Protein AF-A0A7S0FS56-F1 (afdb_monomer)

Solvent-accessible surface area (backbone atoms only — not comparable to full-atom values): 9866 Å² total; per-residue (Å²): 143,79,84,57,59,68,58,53,49,51,51,52,49,53,35,53,51,28,37,52,46,43,71,46,41,64,60,54,51,54,51,48,53,51,52,39,52,74,70,65,74,51,76,74,96,75,82,89,90,83,82,88,79,89,87,86,87,90,80,93,76,78,93,69,83,91,63,85,54,74,66,36,62,49,50,54,47,51,51,46,54,50,45,23,53,50,26,23,34,52,7,36,53,35,15,44,28,39,71,76,63,36,65,75,49,14,53,51,46,44,52,50,51,54,63,59,45,54,62,48,56,53,50,49,39,49,53,36,42,28,89,81,55,53,42,54,70,69,58,27,52,52,52,49,52,62,22,51,50,26,22,58,51,20,20,46,53,48,61,78,40,96,68,53,70,71,55,51,48,44,52,60,28,34,92

InterPro domains:
  IPR003689 Zinc/iron permease [PF02535] (55-159)
  IPR050799 Zinc Iron Protein (ZIP) Transporter [PTHR12191] (69-157)

Mean predicted aligned error: 11.54 Å

Structure (mmCIF, N/CA/C/O backbone):
data_AF-A0A7S0FS56-F1
#
_entry.id   AF-A0A7S0FS56-F1
#
loop_
_atom_site.group_PDB
_atom_site.id
_atom_site.type_symbol
_atom_site.label_atom_id
_atom_site.label_alt_id
_atom_site.label_comp_id
_atom_site.label_asym_id
_atom_site.label_entity_id
_atom_site.label_seq_id
_atom_site.pdbx_PDB_ins_code
_atom_site.Cartn_x
_atom_site.Cartn_y
_atom_site.Cartn_z
_atom_site.occupancy
_atom_site.B_iso_or_equiv
_atom_site.auth_seq_id
_atom_site.auth_comp_id
_atom_site.auth_asym_id
_atom_site.auth_atom_id
_atom_site.pdbx_PDB_model_num
ATOM 1 N N . ILE A 1 1 ? 37.413 -6.517 -13.742 1.00 56.69 1 ILE A N 1
ATOM 2 C CA . ILE A 1 1 ? 36.596 -7.039 -12.612 1.00 56.69 1 ILE A CA 1
ATOM 3 C C . ILE A 1 1 ? 36.184 -5.916 -11.634 1.00 56.69 1 ILE A C 1
ATOM 5 O O . ILE A 1 1 ? 35.378 -6.169 -10.760 1.00 56.69 1 ILE A O 1
ATOM 9 N N . ALA A 1 2 ? 36.649 -4.664 -11.789 1.00 58.59 2 ALA A N 1
ATOM 10 C CA . ALA A 1 2 ? 36.359 -3.571 -10.843 1.00 58.59 2 ALA A CA 1
ATOM 11 C C . ALA A 1 2 ? 35.633 -2.351 -11.457 1.00 58.59 2 ALA A C 1
ATOM 13 O O . ALA A 1 2 ? 35.643 -1.277 -10.865 1.00 58.59 2 ALA A O 1
ATOM 14 N N . GLU A 1 3 ? 35.014 -2.489 -12.629 1.00 56.47 3 GLU A N 1
ATOM 15 C CA . GLU A 1 3 ? 34.154 -1.441 -13.195 1.00 56.47 3 GLU A CA 1
ATOM 16 C C . GLU A 1 3 ? 32.701 -1.795 -12.846 1.00 56.47 3 GLU A C 1
ATOM 18 O O . GLU A 1 3 ? 32.267 -2.904 -13.143 1.00 56.47 3 GLU A O 1
ATOM 23 N N . GLY A 1 4 ? 31.997 -0.904 -12.136 1.00 66.31 4 GLY A N 1
ATOM 24 C CA . GLY A 1 4 ? 30.586 -1.071 -11.738 1.00 66.31 4 GLY A CA 1
ATOM 25 C C . GLY A 1 4 ? 30.323 -1.225 -10.231 1.00 66.31 4 GLY A C 1
ATOM 26 O O . GLY A 1 4 ? 29.241 -0.889 -9.763 1.00 66.31 4 GLY A O 1
ATOM 27 N N . TRP A 1 5 ? 31.318 -1.622 -9.427 1.00 78.94 5 TRP A N 1
ATOM 28 C CA . TRP A 1 5 ? 31.098 -1.944 -8.002 1.00 78.94 5 TRP A CA 1
ATOM 29 C C . TRP A 1 5 ? 30.632 -0.751 -7.152 1.00 78.94 5 TRP A C 1
ATOM 31 O O . TRP A 1 5 ? 29.858 -0.911 -6.214 1.00 78.94 5 TRP A O 1
ATOM 41 N N . GLN A 1 6 ? 31.090 0.461 -7.479 1.00 80.06 6 GLN A N 1
ATOM 42 C CA . GLN A 1 6 ? 30.664 1.681 -6.784 1.00 80.06 6 GLN A CA 1
ATOM 43 C C . GLN A 1 6 ? 29.218 2.067 -7.129 1.00 80.06 6 GLN A C 1
ATOM 45 O O . GLN A 1 6 ? 28.497 2.554 -6.261 1.00 80.06 6 GLN A O 1
ATOM 50 N N . GLU A 1 7 ? 28.778 1.823 -8.367 1.00 79.50 7 GLU A N 1
ATOM 51 C CA . GLU A 1 7 ? 27.394 2.073 -8.781 1.00 79.50 7 GLU A CA 1
ATOM 52 C C . GLU A 1 7 ? 26.446 1.055 -8.146 1.00 79.50 7 GLU A C 1
ATOM 54 O O . GLU A 1 7 ? 25.442 1.445 -7.552 1.00 79.50 7 GLU A O 1
ATOM 59 N N . GLU A 1 8 ? 26.805 -0.230 -8.167 1.00 79.38 8 GLU A N 1
ATOM 60 C CA . GLU A 1 8 ? 26.043 -1.285 -7.491 1.00 79.38 8 GLU A CA 1
ATOM 61 C C . GLU A 1 8 ? 25.949 -1.036 -5.978 1.00 79.38 8 GLU A C 1
ATOM 63 O O . GLU A 1 8 ? 24.867 -1.125 -5.396 1.00 79.38 8 GLU A O 1
ATOM 68 N N . ALA A 1 9 ? 27.057 -0.651 -5.332 1.00 82.19 9 ALA A N 1
ATOM 69 C CA . ALA A 1 9 ? 27.063 -0.292 -3.916 1.00 82.19 9 ALA A CA 1
ATOM 70 C C . ALA A 1 9 ? 26.168 0.924 -3.621 1.00 82.19 9 ALA A C 1
ATOM 72 O O . ALA A 1 9 ? 25.453 0.929 -2.618 1.00 82.19 9 ALA A O 1
ATOM 73 N N . ALA A 1 10 ? 26.160 1.933 -4.498 1.00 81.69 10 ALA A N 1
ATOM 74 C CA . ALA A 1 10 ? 25.303 3.105 -4.351 1.00 81.69 10 ALA A CA 1
ATOM 75 C C . ALA A 1 10 ? 23.811 2.764 -4.514 1.00 81.69 10 ALA A C 1
ATOM 77 O O . ALA A 1 10 ? 22.985 3.289 -3.764 1.00 81.69 10 ALA A O 1
ATOM 78 N N . VAL A 1 11 ? 23.457 1.881 -5.454 1.00 80.25 11 VAL A N 1
ATOM 79 C CA . VAL A 1 11 ? 22.078 1.393 -5.635 1.00 80.25 11 VAL A CA 1
ATOM 80 C C . VAL A 1 11 ? 21.627 0.593 -4.414 1.00 80.25 11 VAL A C 1
ATOM 82 O O . VAL A 1 11 ? 20.592 0.911 -3.829 1.00 80.25 11 VAL A O 1
ATOM 85 N N . ASN A 1 12 ? 22.441 -0.363 -3.962 1.00 84.12 12 ASN A N 1
ATOM 86 C CA . ASN A 1 12 ? 22.141 -1.187 -2.788 1.00 84.12 12 ASN A CA 1
ATOM 87 C C . ASN A 1 12 ? 21.990 -0.349 -1.514 1.00 84.12 12 ASN A C 1
ATOM 89 O O . ASN A 1 12 ? 21.087 -0.594 -0.716 1.00 84.12 12 ASN A O 1
ATOM 93 N N . TRP A 1 13 ? 22.841 0.667 -1.336 1.00 87.00 13 TRP A N 1
ATOM 94 C CA . TRP A 1 13 ? 22.727 1.604 -0.221 1.00 87.00 13 TRP A CA 1
ATOM 95 C C . TRP A 1 13 ? 21.396 2.357 -0.256 1.00 87.00 13 TRP A C 1
ATOM 97 O O . TRP A 1 13 ? 20.682 2.389 0.743 1.00 87.00 13 TRP A O 1
ATOM 107 N N . ARG A 1 14 ? 21.032 2.923 -1.413 1.00 83.56 14 ARG A N 1
ATOM 108 C CA . ARG A 1 14 ? 19.771 3.657 -1.588 1.00 83.56 14 ARG A CA 1
ATOM 109 C C . ARG A 1 14 ? 18.562 2.778 -1.271 1.00 83.56 14 ARG A C 1
ATOM 111 O O . ARG A 1 14 ? 17.717 3.192 -0.480 1.00 83.56 14 ARG A O 1
ATOM 118 N N . TRP A 1 15 ? 18.513 1.565 -1.820 1.00 84.62 15 TRP A N 1
ATOM 119 C CA . TRP A 1 15 ? 17.427 0.614 -1.561 1.00 84.62 15 TRP A CA 1
ATOM 120 C C . TRP A 1 15 ? 17.362 0.228 -0.085 1.00 84.62 15 TRP A C 1
ATOM 122 O O . TRP A 1 15 ? 16.315 0.386 0.535 1.00 84.62 15 TRP A O 1
ATOM 132 N N . GLY A 1 16 ? 18.497 -0.147 0.514 1.00 84.19 16 GLY A N 1
ATOM 133 C CA . GLY A 1 16 ? 18.565 -0.486 1.936 1.00 84.19 16 GLY A CA 1
ATOM 134 C C . GLY A 1 16 ? 18.098 0.656 2.840 1.00 84.19 16 GLY A C 1
ATOM 135 O O . GLY A 1 16 ? 17.359 0.424 3.796 1.00 84.19 16 GLY A O 1
ATOM 136 N N . THR A 1 17 ? 18.463 1.904 2.523 1.00 86.81 17 THR A N 1
ATOM 137 C CA . THR A 1 17 ? 17.989 3.066 3.289 1.00 86.81 17 THR A CA 1
ATOM 138 C C . THR A 1 17 ? 16.489 3.313 3.154 1.00 86.81 17 THR A C 1
ATOM 140 O O . THR A 1 17 ? 15.871 3.696 4.144 1.00 86.81 17 THR A O 1
ATOM 143 N N . MET A 1 18 ? 15.891 3.082 1.979 1.00 84.50 18 MET A N 1
ATOM 144 C CA . MET A 1 18 ? 14.444 3.240 1.780 1.00 84.50 18 MET A CA 1
ATOM 145 C C . MET A 1 18 ? 13.648 2.150 2.498 1.00 84.50 18 MET A C 1
ATOM 147 O O . MET A 1 18 ? 12.661 2.465 3.156 1.00 84.50 18 MET A O 1
ATOM 151 N N . THR A 1 19 ? 14.136 0.908 2.488 1.00 82.94 19 THR A N 1
ATOM 152 C CA . THR A 1 19 ? 13.518 -0.195 3.239 1.00 82.94 19 THR A CA 1
ATOM 153 C C . THR A 1 19 ? 13.562 0.062 4.744 1.00 82.94 19 THR A C 1
ATOM 155 O O . THR A 1 19 ? 12.565 -0.108 5.445 1.00 82.94 19 THR A O 1
ATOM 158 N N . LEU A 1 20 ? 14.701 0.538 5.261 1.00 84.38 20 LEU A N 1
ATOM 159 C CA . LEU A 1 20 ? 14.807 0.940 6.667 1.00 84.38 20 LEU A CA 1
ATOM 160 C C . LEU A 1 20 ? 13.899 2.132 6.992 1.00 84.38 20 LEU A C 1
ATOM 162 O O . LEU A 1 20 ? 13.314 2.168 8.073 1.00 84.38 20 LEU A O 1
ATOM 166 N N . ALA A 1 21 ? 13.770 3.096 6.078 1.00 83.94 21 ALA A N 1
ATOM 167 C CA . ALA A 1 21 ? 12.880 4.235 6.260 1.00 83.94 21 ALA A CA 1
ATOM 168 C C . ALA A 1 21 ? 11.413 3.793 6.348 1.00 83.94 21 ALA A C 1
ATOM 170 O O . ALA A 1 21 ? 10.736 4.219 7.281 1.00 83.94 21 ALA A O 1
ATOM 171 N N . GLY A 1 22 ? 10.953 2.906 5.457 1.00 79.06 22 GLY A N 1
ATOM 172 C CA . GLY A 1 22 ? 9.611 2.317 5.507 1.00 79.06 22 GLY A CA 1
ATOM 173 C C . GLY A 1 22 ? 9.355 1.575 6.822 1.00 79.06 22 GLY A C 1
ATOM 174 O O . GLY A 1 22 ? 8.372 1.846 7.509 1.00 79.06 22 GLY A O 1
ATOM 175 N N . PHE A 1 23 ? 10.304 0.736 7.256 1.00 83.38 23 PHE A N 1
ATOM 176 C CA . PHE A 1 23 ? 10.201 -0.010 8.517 1.00 83.38 23 PHE A CA 1
ATOM 177 C C . PHE A 1 23 ? 10.124 0.892 9.762 1.00 83.38 23 PHE A C 1
ATOM 179 O O . PHE A 1 23 ? 9.392 0.601 10.709 1.00 83.38 23 PHE A O 1
ATOM 186 N N . LEU A 1 24 ? 10.885 1.990 9.788 1.00 84.75 24 LEU A N 1
ATOM 187 C CA . LEU A 1 24 ? 10.941 2.904 10.935 1.00 84.75 24 LEU A CA 1
ATOM 188 C C . LEU A 1 24 ? 9.839 3.970 10.919 1.00 84.75 24 LEU A C 1
ATOM 190 O O . LEU A 1 24 ? 9.572 4.581 11.959 1.00 84.75 24 LEU A O 1
ATOM 194 N N . LEU A 1 25 ? 9.187 4.188 9.774 1.00 81.94 25 LEU A N 1
ATOM 195 C CA . LEU A 1 25 ? 8.180 5.228 9.581 1.00 81.94 25 LEU A CA 1
ATOM 196 C C . LEU A 1 25 ? 7.071 5.205 10.646 1.00 81.94 25 LEU A C 1
ATOM 198 O O . LEU A 1 25 ? 6.811 6.264 11.226 1.00 81.94 25 LEU A O 1
ATOM 202 N N . PRO A 1 26 ? 6.459 4.052 10.996 1.00 77.88 26 PRO A N 1
ATOM 203 C CA . PRO A 1 26 ? 5.376 4.029 11.979 1.00 77.88 26 PRO A CA 1
ATOM 204 C C . PRO A 1 26 ? 5.838 4.490 13.365 1.00 77.88 26 PRO A C 1
ATOM 206 O O . PRO A 1 26 ? 5.120 5.212 14.056 1.00 77.88 26 PRO A O 1
ATOM 209 N N . ALA A 1 27 ? 7.065 4.129 13.758 1.00 80.00 27 ALA A N 1
ATOM 210 C CA . ALA A 1 27 ? 7.637 4.542 15.034 1.00 80.00 27 ALA A CA 1
ATOM 211 C C . ALA A 1 27 ? 7.898 6.053 15.064 1.00 80.00 27 ALA A C 1
ATOM 213 O O . ALA A 1 27 ? 7.590 6.712 16.057 1.00 80.00 27 ALA A O 1
ATOM 214 N N . VAL A 1 28 ? 8.427 6.624 13.979 1.00 81.56 28 VAL A N 1
ATOM 215 C CA . VAL A 1 28 ? 8.652 8.074 13.879 1.00 81.56 28 VAL A CA 1
ATOM 216 C C . VAL A 1 28 ? 7.325 8.834 13.932 1.00 81.56 28 VAL A C 1
ATOM 218 O O . VAL A 1 28 ? 7.218 9.808 14.676 1.00 81.56 28 VAL A O 1
ATOM 221 N N . PHE A 1 29 ? 6.301 8.367 13.212 1.00 78.12 29 PHE A N 1
ATOM 222 C CA . PHE A 1 29 ? 4.976 8.991 13.215 1.00 78.12 29 PHE A CA 1
ATOM 223 C C . PHE A 1 29 ? 4.291 8.931 14.586 1.00 78.12 29 PHE A C 1
ATOM 225 O O . PHE A 1 29 ? 3.770 9.953 15.033 1.00 78.12 29 PHE A O 1
ATOM 232 N N . ASP A 1 30 ? 4.322 7.793 15.289 1.00 75.31 30 ASP A N 1
ATOM 233 C CA . ASP A 1 30 ? 3.701 7.686 16.622 1.00 75.31 30 ASP A CA 1
ATOM 234 C C . ASP A 1 30 ? 4.402 8.603 17.642 1.00 75.31 30 ASP A C 1
ATOM 236 O O . ASP A 1 30 ? 3.742 9.307 18.413 1.00 75.31 30 ASP A O 1
ATOM 240 N N . ASN A 1 31 ? 5.737 8.689 17.587 1.00 79.50 31 ASN A N 1
ATOM 241 C CA . ASN A 1 31 ? 6.503 9.621 18.419 1.00 79.50 31 ASN A CA 1
ATOM 242 C C . ASN A 1 31 ? 6.202 11.087 18.066 1.00 79.50 31 ASN A C 1
ATOM 244 O O . ASN A 1 31 ? 6.011 11.904 18.966 1.00 79.50 31 ASN A O 1
ATOM 248 N N . ALA A 1 32 ? 6.100 11.425 16.776 1.00 77.25 32 ALA A N 1
ATOM 249 C CA . ALA A 1 32 ? 5.778 12.777 16.329 1.00 77.25 32 ALA A CA 1
ATOM 250 C C . ALA A 1 32 ? 4.366 13.204 16.758 1.00 77.25 32 ALA A C 1
ATOM 252 O O . ALA A 1 32 ? 4.195 14.302 17.280 1.00 77.25 32 ALA A O 1
ATOM 253 N N . ILE A 1 33 ? 3.357 12.340 16.602 1.00 71.00 33 ILE A N 1
ATOM 254 C CA . ILE A 1 33 ? 1.978 12.615 17.042 1.00 71.00 33 ILE A CA 1
ATOM 255 C C . ILE A 1 33 ? 1.929 12.824 18.556 1.00 71.00 33 ILE A C 1
ATOM 257 O O . ILE A 1 33 ? 1.281 13.761 19.031 1.00 71.00 33 ILE A O 1
ATOM 261 N N . THR A 1 34 ? 2.634 11.983 19.313 1.00 73.38 34 THR A N 1
ATOM 262 C CA . THR A 1 34 ? 2.696 12.090 20.775 1.00 73.38 34 THR A CA 1
ATOM 263 C C . THR A 1 34 ? 3.327 13.418 21.187 1.00 73.38 34 THR A C 1
ATOM 265 O O . THR A 1 34 ? 2.701 14.185 21.919 1.00 73.38 34 THR A O 1
ATOM 268 N N . TRP A 1 35 ? 4.481 13.755 20.612 1.00 76.00 35 TRP A N 1
ATOM 269 C CA . TRP A 1 35 ? 5.193 15.007 20.866 1.00 76.00 35 TRP A CA 1
ATOM 270 C C . TRP A 1 35 ? 4.383 16.252 20.474 1.00 76.00 35 TRP A C 1
ATOM 272 O O . TRP A 1 35 ? 4.266 17.199 21.252 1.00 76.00 35 TRP A O 1
ATOM 282 N N . MET A 1 36 ? 3.735 16.246 19.306 1.00 69.38 36 MET A N 1
ATOM 283 C CA . MET A 1 36 ? 2.864 17.350 18.886 1.00 69.38 36 MET A CA 1
ATOM 284 C C . MET A 1 36 ? 1.648 17.511 19.812 1.00 69.38 36 MET A C 1
ATOM 286 O O . MET A 1 36 ? 1.170 18.631 20.020 1.00 69.38 36 MET A O 1
ATOM 290 N N . SER A 1 37 ? 1.152 16.412 20.390 1.00 68.44 37 SER A N 1
ATOM 291 C CA . SER A 1 37 ? 0.059 16.450 21.365 1.00 68.44 37 SER A CA 1
ATOM 292 C C . SER A 1 37 ? 0.492 17.001 22.730 1.00 68.44 37 SER A C 1
ATOM 294 O O . SER A 1 37 ? -0.315 17.640 23.402 1.00 68.44 37 SER A O 1
ATOM 296 N N . GLU A 1 38 ? 1.758 16.813 23.112 1.00 72.44 38 GLU A N 1
ATOM 297 C CA . GLU A 1 38 ? 2.354 17.377 24.332 1.00 72.44 38 GLU A CA 1
ATOM 298 C C . GLU A 1 38 ? 2.622 18.881 24.203 1.00 72.44 38 GLU A C 1
ATOM 300 O O . GLU A 1 38 ? 2.468 19.623 25.171 1.00 72.44 38 GLU A O 1
ATOM 305 N N . LEU A 1 39 ? 2.941 19.354 22.995 1.00 74.38 39 LEU A N 1
ATOM 306 C CA . LEU A 1 39 ? 3.120 20.778 22.692 1.00 74.38 39 LEU A CA 1
ATOM 307 C C . LEU A 1 39 ? 1.804 21.564 22.557 1.00 74.38 39 LEU A C 1
ATOM 309 O O . LEU A 1 39 ? 1.836 22.774 22.342 1.00 74.38 39 LEU A O 1
ATOM 313 N N . GLY A 1 40 ? 0.646 20.900 22.642 1.00 55.25 40 GLY A N 1
ATOM 314 C CA . GLY A 1 40 ? -0.665 21.542 22.487 1.00 55.25 40 GLY A CA 1
ATOM 315 C C . GLY A 1 40 ? -0.965 22.050 21.068 1.00 55.25 40 GLY A C 1
ATOM 316 O O . GLY A 1 40 ? -1.916 22.806 20.889 1.00 55.25 40 GLY A O 1
ATOM 317 N N . CYS A 1 41 ? -0.178 21.646 20.062 1.00 58.50 41 CYS A N 1
ATOM 318 C CA . CYS A 1 41 ? -0.338 22.065 18.660 1.00 58.50 41 CYS A CA 1
ATOM 319 C C . CYS A 1 41 ? -1.308 21.189 17.854 1.00 58.50 41 CYS A C 1
ATOM 321 O O . CYS A 1 41 ? -1.661 21.544 16.732 1.00 58.50 41 CYS A O 1
ATOM 323 N N . VAL A 1 42 ? -1.752 20.057 18.404 1.00 51.56 42 VAL A N 1
ATOM 324 C CA . VAL A 1 42 ? -2.788 19.227 17.781 1.00 51.56 42 VAL A CA 1
ATOM 325 C C . VAL A 1 42 ? -4.140 19.648 18.352 1.00 51.56 42 VAL A C 1
ATOM 327 O O . VAL A 1 42 ? -4.363 19.459 19.553 1.00 51.56 42 VAL A O 1
ATOM 330 N N . PRO A 1 43 ? -5.070 20.183 17.537 1.00 45.31 43 PRO A N 1
ATOM 331 C CA . PRO A 1 43 ? -6.456 20.256 17.957 1.00 45.31 43 PRO A CA 1
ATOM 332 C C . PRO A 1 43 ? -6.896 18.820 18.225 1.00 45.31 43 PRO A C 1
ATOM 334 O O . PRO A 1 43 ? -6.675 17.942 17.392 1.00 45.31 43 PRO A O 1
ATOM 337 N N . SER A 1 44 ? -7.500 18.557 19.385 1.00 42.66 44 SER A N 1
ATOM 338 C CA . SER A 1 44 ? -8.207 17.298 19.609 1.00 42.66 44 SER A CA 1
ATOM 339 C C . SER A 1 44 ? -9.089 17.045 18.389 1.00 42.66 44 SER A C 1
ATOM 341 O O . SER A 1 44 ? -9.981 17.850 18.126 1.00 42.66 44 SER A O 1
ATOM 343 N N . THR A 1 45 ? -8.809 15.994 17.616 1.00 42.75 45 THR A N 1
ATOM 344 C CA . THR A 1 45 ? -9.606 15.595 16.451 1.00 42.75 45 THR A CA 1
ATOM 345 C C . THR A 1 45 ? -10.962 15.101 16.951 1.00 42.75 45 THR A C 1
ATOM 347 O O . THR A 1 45 ? -11.220 13.908 17.093 1.00 42.75 45 THR A O 1
ATOM 350 N N . THR A 1 46 ? -11.798 16.054 17.329 1.00 44.84 46 THR A N 1
ATOM 351 C CA . THR A 1 46 ? -13.179 15.931 17.771 1.00 44.84 46 THR A CA 1
ATOM 352 C C . THR A 1 46 ? -13.886 17.138 17.188 1.00 44.84 46 THR A C 1
ATOM 354 O O . THR A 1 46 ? -13.896 18.209 17.785 1.00 44.84 46 THR A O 1
ATOM 357 N N . GLY A 1 47 ? -14.430 16.959 15.994 1.00 39.09 47 GLY A N 1
ATOM 358 C CA . GLY A 1 47 ? -15.225 17.960 15.301 1.00 39.09 47 GLY A CA 1
ATOM 359 C C . GLY A 1 47 ? -15.117 17.747 13.801 1.00 39.09 47 GLY A C 1
ATOM 360 O O . GLY A 1 47 ? -14.014 17.697 13.286 1.00 39.09 47 GLY A O 1
ATOM 361 N N . GLU A 1 48 ? -16.261 17.617 13.133 1.00 35.34 48 GLU A N 1
ATOM 362 C CA . GLU A 1 48 ? -16.413 17.693 11.670 1.00 35.34 48 GLU A CA 1
ATOM 363 C C . GLU A 1 48 ? -16.152 16.420 10.850 1.00 35.34 48 GLU A C 1
ATOM 365 O O . GLU A 1 48 ? -15.374 16.408 9.907 1.00 35.34 48 GLU A O 1
ATOM 370 N N . ALA A 1 49 ? -16.928 15.367 11.126 1.00 33.31 49 ALA A N 1
ATOM 371 C CA . ALA A 1 49 ? -17.459 14.505 10.060 1.00 33.31 49 ALA A CA 1
ATOM 372 C C . ALA A 1 49 ? -18.692 13.718 10.543 1.00 33.31 49 ALA A C 1
ATOM 374 O O . ALA A 1 49 ? -18.625 12.509 10.741 1.00 33.31 49 ALA A O 1
ATOM 375 N N . ALA A 1 50 ? -19.818 14.400 10.777 1.00 33.84 50 ALA A N 1
ATOM 376 C CA . ALA A 1 50 ? -21.148 13.776 10.779 1.00 33.84 50 ALA A CA 1
ATOM 377 C C . ALA A 1 50 ? -22.243 14.855 10.811 1.00 33.84 50 ALA A C 1
ATOM 379 O O . ALA A 1 50 ? -22.734 15.229 11.874 1.00 33.84 50 ALA A O 1
ATOM 380 N N . ALA A 1 51 ? -22.628 15.353 9.637 1.00 33.44 51 ALA A N 1
ATOM 381 C CA . ALA A 1 51 ? -23.918 16.005 9.441 1.00 33.44 51 ALA A CA 1
ATOM 382 C C . ALA A 1 51 ? -24.841 15.049 8.664 1.00 33.44 51 ALA A C 1
ATOM 384 O O . ALA A 1 51 ? -24.383 14.394 7.731 1.00 33.44 51 ALA A O 1
ATOM 385 N N . ALA A 1 52 ? -26.124 15.044 9.055 1.00 31.80 52 ALA A N 1
ATOM 386 C CA . ALA A 1 52 ? -27.260 14.227 8.589 1.00 31.80 52 ALA A CA 1
ATOM 387 C C . ALA A 1 52 ? -27.310 12.789 9.165 1.00 31.80 52 ALA A C 1
ATOM 389 O O . ALA A 1 52 ? -26.355 12.037 9.038 1.00 31.80 52 ALA A O 1
ATOM 390 N N . SER A 1 53 ? -28.373 12.315 9.829 1.00 30.52 53 SER A N 1
ATOM 391 C CA . SER A 1 53 ? -29.771 12.767 9.947 1.00 30.52 53 SER A CA 1
ATOM 392 C C . SER A 1 53 ? -30.457 12.174 11.205 1.00 30.52 53 SER A C 1
ATOM 394 O O . SER A 1 53 ? -30.135 11.061 11.612 1.00 30.52 53 SER A O 1
ATOM 396 N N . LYS A 1 54 ? -31.405 12.942 11.774 1.00 32.50 54 LYS A N 1
ATOM 397 C CA . LYS A 1 54 ? -32.441 12.637 12.806 1.00 32.50 54 LYS A CA 1
ATOM 398 C C . LYS A 1 54 ? -33.248 11.352 12.511 1.00 32.50 54 LYS A C 1
ATOM 400 O O . LYS A 1 54 ? -33.272 10.957 11.353 1.00 32.50 54 LYS A O 1
ATOM 405 N N . GLU A 1 55 ? -34.048 10.711 13.372 1.00 28.28 55 GLU A N 1
ATOM 406 C CA . GLU A 1 55 ? -34.439 10.658 14.808 1.00 28.28 55 GLU A CA 1
ATOM 407 C C . GLU A 1 55 ? -35.361 9.407 14.897 1.00 28.28 55 GLU A C 1
ATOM 409 O O . GLU A 1 55 ? -36.040 9.115 13.910 1.00 28.28 55 GLU A O 1
ATOM 414 N N . GLY A 1 56 ? -35.433 8.692 16.033 1.00 25.53 56 GLY A N 1
ATOM 415 C CA . GLY A 1 56 ? -36.468 7.659 16.255 1.00 25.53 56 GLY A CA 1
ATOM 416 C C . GLY A 1 56 ? -36.164 6.586 17.316 1.00 25.53 56 GLY A C 1
ATOM 417 O O . GLY A 1 56 ? -35.656 5.529 16.969 1.00 25.53 56 GLY A O 1
ATOM 418 N N . GLU A 1 57 ? -36.480 6.919 18.572 1.00 28.00 57 GLU A N 1
ATOM 419 C CA . GLU A 1 57 ? -37.013 6.110 19.697 1.00 28.00 57 GLU A CA 1
ATOM 420 C C . GLU A 1 57 ? -36.464 4.703 20.098 1.00 28.00 57 GLU A C 1
ATOM 422 O O . GLU A 1 57 ? -36.588 3.705 19.396 1.00 28.00 57 GLU A O 1
ATOM 427 N N . ASP A 1 58 ? -35.976 4.687 21.351 1.00 29.31 58 ASP A N 1
ATOM 428 C CA . ASP A 1 58 ? -36.262 3.767 22.474 1.00 29.31 58 ASP A CA 1
ATOM 429 C C . ASP A 1 58 ? -35.679 2.348 22.517 1.00 29.31 58 ASP A C 1
ATOM 431 O O . ASP A 1 58 ? -36.200 1.411 21.922 1.00 29.31 58 ASP A O 1
ATOM 435 N N . THR A 1 59 ? -34.691 2.135 23.399 1.00 29.41 59 THR A N 1
ATOM 436 C CA . THR A 1 59 ? -34.842 1.334 24.641 1.00 29.41 59 THR A CA 1
ATOM 437 C C . THR A 1 59 ? -33.554 1.445 25.470 1.00 29.41 59 THR A C 1
ATOM 439 O O . THR A 1 59 ? -32.444 1.279 24.965 1.00 29.41 59 THR A O 1
ATOM 442 N N . GLU A 1 60 ? -33.708 1.759 26.757 1.00 37.97 60 GLU A N 1
ATOM 443 C CA . GLU A 1 60 ? -32.646 1.951 27.746 1.00 37.97 60 GLU A CA 1
ATOM 444 C C . GLU A 1 60 ? -31.685 0.754 27.879 1.00 37.97 60 GLU A C 1
ATOM 446 O O . GLU A 1 60 ? -32.084 -0.353 28.236 1.00 37.97 60 GLU A O 1
ATOM 451 N N . ALA A 1 61 ? -30.382 1.017 27.738 1.00 31.33 61 ALA A N 1
ATOM 452 C CA . ALA A 1 61 ? -29.332 0.252 28.407 1.00 31.33 61 ALA A CA 1
ATOM 453 C C . ALA A 1 61 ? -28.096 1.138 28.643 1.00 31.33 61 ALA A C 1
ATOM 455 O O . ALA A 1 61 ? -27.228 1.279 27.790 1.00 31.33 61 ALA A O 1
ATOM 456 N N . ARG A 1 62 ? -28.044 1.716 29.851 1.00 31.56 62 ARG A N 1
ATOM 457 C CA . ARG A 1 62 ? -26.852 2.155 30.599 1.00 31.56 62 ARG A CA 1
ATOM 458 C C . ARG A 1 62 ? -25.864 3.072 29.858 1.00 31.56 62 ARG A C 1
ATOM 460 O O . ARG A 1 62 ? -24.931 2.626 29.197 1.00 31.56 62 ARG A O 1
ATOM 467 N N . ALA A 1 63 ? -26.006 4.371 30.121 1.00 38.34 63 ALA A N 1
ATOM 468 C CA . ALA A 1 63 ? -25.000 5.387 29.838 1.00 38.34 63 ALA A CA 1
ATOM 469 C C . ALA A 1 63 ? -23.637 5.000 30.448 1.00 38.34 63 ALA A C 1
ATOM 471 O O . ALA A 1 63 ? -23.468 4.973 31.669 1.00 38.34 63 ALA A O 1
ATOM 472 N N . VAL A 1 64 ? -22.671 4.691 29.584 1.00 42.09 64 VAL A N 1
ATOM 473 C CA . VAL A 1 64 ? -21.240 4.730 29.897 1.00 42.09 64 VAL A CA 1
ATOM 474 C C . VAL A 1 64 ? -20.708 5.998 29.243 1.00 42.09 64 VAL A C 1
ATOM 476 O O . VAL A 1 64 ? -20.876 6.189 28.040 1.00 42.09 64 VAL A O 1
ATOM 479 N N . ASP A 1 65 ? -20.139 6.875 30.068 1.00 41.28 65 ASP A N 1
ATOM 480 C CA . ASP A 1 65 ? -19.695 8.225 29.728 1.00 41.28 65 ASP A CA 1
ATOM 481 C C . ASP A 1 65 ? -18.972 8.326 28.375 1.00 41.28 65 ASP A C 1
ATOM 483 O O . ASP A 1 65 ? -17.966 7.666 28.099 1.00 41.28 65 ASP A O 1
ATOM 487 N N . GLY A 1 66 ? -19.516 9.201 27.529 1.00 43.28 66 GLY A N 1
ATOM 488 C CA . GLY A 1 66 ? -19.120 9.434 26.149 1.00 43.28 66 GLY A CA 1
ATOM 489 C C . GLY A 1 66 ? -17.878 10.309 26.010 1.00 43.28 66 GLY A C 1
ATOM 490 O O . GLY A 1 66 ? -17.969 11.477 25.638 1.00 43.28 66 GLY A O 1
ATOM 491 N N . LYS A 1 67 ? -16.697 9.714 26.188 1.00 34.66 67 LYS A N 1
ATOM 492 C CA . LYS A 1 67 ? -15.489 10.160 25.479 1.00 34.66 67 LYS A CA 1
ATOM 493 C C . LYS A 1 67 ? -14.994 9.000 24.621 1.00 34.66 67 LYS A C 1
ATOM 495 O O . LYS A 1 67 ? -14.717 7.940 25.184 1.00 34.66 67 LYS A O 1
ATOM 500 N N . PRO A 1 68 ? -14.844 9.140 23.288 1.00 43.06 68 PRO A N 1
ATOM 501 C CA . PRO A 1 68 ? -14.074 8.158 22.542 1.00 43.06 68 PRO A CA 1
ATOM 502 C C . PRO A 1 68 ? -12.686 8.118 23.186 1.00 43.06 68 PRO A C 1
ATOM 504 O O . PRO A 1 68 ? -11.972 9.120 23.209 1.00 43.06 68 PRO A O 1
ATOM 507 N N . SER A 1 69 ? -12.342 6.985 23.801 1.00 54.44 69 SER A N 1
ATOM 508 C CA . SER A 1 69 ? -11.004 6.764 24.346 1.00 54.44 69 SER A CA 1
ATOM 509 C C . SER A 1 69 ? -9.987 7.145 23.269 1.00 54.44 69 SER A C 1
ATOM 511 O O . SER A 1 69 ? -10.143 6.712 22.125 1.00 54.44 69 SER A O 1
ATOM 513 N N . ARG A 1 70 ? -8.948 7.929 23.609 1.00 61.44 70 ARG A N 1
ATOM 514 C CA . ARG A 1 70 ? -7.852 8.305 22.683 1.00 61.44 70 ARG A CA 1
ATOM 515 C C . ARG A 1 70 ? -7.303 7.096 21.906 1.00 61.44 70 ARG A C 1
ATOM 517 O O . ARG A 1 70 ? -6.815 7.264 20.795 1.00 61.44 70 ARG A O 1
ATOM 524 N N . SER A 1 71 ? -7.438 5.882 22.450 1.00 74.88 71 SER A N 1
ATOM 525 C CA . SER A 1 71 ? -7.071 4.630 21.785 1.00 74.88 71 SER A CA 1
ATOM 526 C C . SER A 1 71 ? -7.886 4.311 20.523 1.00 74.88 71 SER A C 1
ATOM 528 O O . SER A 1 71 ? -7.313 3.794 19.572 1.00 74.88 71 SER A O 1
ATOM 530 N N . LYS A 1 72 ? -9.188 4.633 20.466 1.00 85.62 72 LYS A N 1
ATOM 531 C CA . LYS A 1 72 ? -10.058 4.285 19.324 1.00 85.62 72 LYS A CA 1
ATOM 532 C C . LYS A 1 72 ? -9.708 5.077 18.073 1.00 85.62 72 LYS A C 1
ATOM 534 O O . LYS A 1 72 ? -9.489 4.493 17.020 1.00 85.62 72 LYS A O 1
ATOM 539 N N . GLY A 1 73 ? -9.627 6.401 18.209 1.00 83.00 73 GLY A N 1
ATOM 540 C CA . GLY A 1 73 ? -9.251 7.283 17.103 1.00 83.00 73 GLY A CA 1
ATOM 541 C C . GLY A 1 73 ? -7.858 6.955 16.569 1.00 83.00 73 GLY A C 1
ATOM 542 O O . GLY A 1 73 ? -7.670 6.913 15.359 1.00 83.00 73 GLY A O 1
ATOM 543 N N . ARG A 1 74 ? -6.913 6.620 17.463 1.00 85.00 74 ARG A N 1
ATOM 544 C CA . ARG A 1 74 ? -5.565 6.194 17.069 1.00 85.00 74 ARG A CA 1
ATOM 545 C C . ARG A 1 74 ? -5.572 4.888 16.273 1.00 85.00 74 ARG A C 1
ATOM 547 O O . ARG A 1 74 ? -4.849 4.804 15.294 1.00 85.00 74 ARG A O 1
ATOM 554 N N . LEU A 1 75 ? -6.389 3.903 16.655 1.00 89.31 75 LEU A N 1
ATOM 555 C CA . LEU A 1 75 ? -6.514 2.644 15.909 1.00 89.31 75 LEU A CA 1
ATOM 556 C C . LEU A 1 75 ? -7.144 2.850 14.529 1.00 89.31 75 LEU A C 1
ATOM 558 O O . LEU A 1 75 ? -6.610 2.343 13.553 1.00 89.31 75 LEU A O 1
ATOM 562 N N . ILE A 1 76 ? -8.226 3.632 14.438 1.00 91.38 76 ILE A N 1
ATOM 563 C CA . ILE A 1 76 ? -8.853 3.956 13.146 1.00 91.38 76 ILE A CA 1
ATOM 564 C C . ILE A 1 76 ? -7.841 4.654 12.235 1.00 91.38 76 ILE A C 1
ATOM 566 O O . ILE A 1 76 ? -7.692 4.267 11.080 1.00 91.38 76 ILE A O 1
ATOM 570 N N . ALA A 1 77 ? -7.128 5.656 12.758 1.00 88.38 77 ALA A N 1
ATOM 571 C CA . ALA A 1 77 ? -6.124 6.389 11.997 1.00 88.38 77 ALA A CA 1
ATOM 572 C C . ALA A 1 77 ? -4.952 5.491 11.579 1.00 88.38 77 ALA A C 1
ATOM 574 O O . ALA A 1 77 ? -4.552 5.543 10.426 1.00 88.38 77 ALA A O 1
ATOM 575 N N . ALA A 1 78 ? -4.428 4.656 12.480 1.00 88.56 78 ALA A N 1
ATOM 576 C CA . ALA A 1 78 ? -3.309 3.767 12.180 1.00 88.56 78 ALA A CA 1
ATOM 577 C C . ALA A 1 78 ? -3.656 2.751 11.084 1.00 88.56 78 ALA A C 1
ATOM 579 O O . ALA A 1 78 ? -2.875 2.600 10.152 1.00 88.56 78 ALA A O 1
ATOM 580 N N . VAL A 1 79 ? -4.832 2.118 11.175 1.00 92.62 79 VAL A N 1
ATOM 581 C CA . VAL A 1 79 ? -5.324 1.178 10.157 1.00 92.62 79 VAL A CA 1
ATOM 582 C C . VAL A 1 79 ? -5.527 1.902 8.828 1.00 92.62 79 VAL A C 1
ATOM 584 O O . VAL A 1 79 ? -4.877 1.572 7.852 1.00 92.62 79 VAL A O 1
ATOM 587 N N . THR A 1 80 ? -6.330 2.970 8.808 1.00 92.06 80 THR A N 1
ATOM 588 C CA . THR A 1 80 ? -6.704 3.652 7.553 1.00 92.06 80 THR A CA 1
ATOM 589 C C . THR A 1 80 ? -5.512 4.325 6.866 1.00 92.06 80 THR A C 1
ATOM 591 O O . THR A 1 80 ? -5.388 4.284 5.651 1.00 92.06 80 THR A O 1
ATOM 594 N N . ILE A 1 81 ? -4.635 4.998 7.619 1.00 89.75 81 ILE A N 1
ATOM 595 C CA . ILE A 1 81 ? -3.483 5.699 7.032 1.00 89.75 81 ILE A CA 1
ATOM 596 C C . ILE A 1 81 ? -2.410 4.692 6.617 1.00 89.75 81 ILE A C 1
ATOM 598 O O . ILE A 1 81 ? -1.808 4.859 5.560 1.00 89.75 81 ILE A O 1
ATOM 602 N N . GLY A 1 82 ? -2.159 3.669 7.440 1.00 89.62 82 GLY A N 1
ATOM 603 C CA . GLY A 1 82 ? -1.203 2.614 7.112 1.00 89.62 82 GLY A CA 1
ATOM 604 C C . GLY A 1 82 ? -1.607 1.882 5.838 1.00 89.62 82 G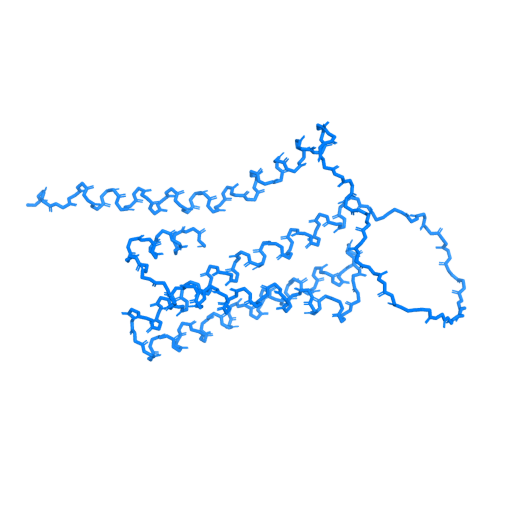LY A C 1
ATOM 605 O O . GLY A 1 82 ? -0.808 1.795 4.909 1.00 89.62 82 GLY A O 1
ATOM 606 N N . ASP A 1 83 ? -2.868 1.463 5.774 1.00 93.38 83 ASP A N 1
ATOM 607 C CA . ASP A 1 83 ? -3.436 0.795 4.612 1.00 93.38 83 ASP A CA 1
ATOM 608 C C . ASP A 1 83 ? -3.409 1.685 3.356 1.00 93.38 83 ASP A C 1
ATOM 610 O O . A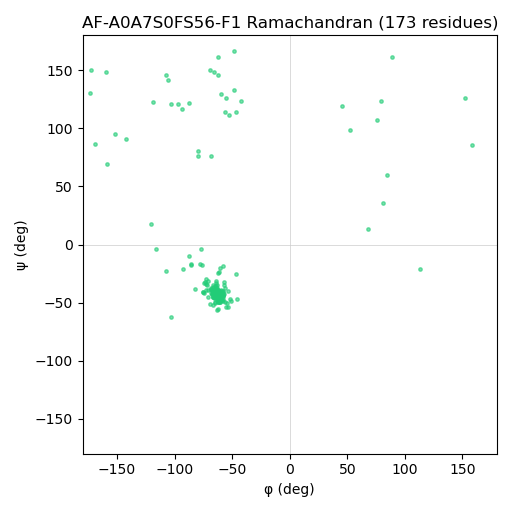SP A 1 83 ? -2.989 1.233 2.295 1.00 93.38 83 ASP A O 1
ATOM 614 N N . PHE A 1 84 ? -3.706 2.986 3.474 1.00 94.06 84 PHE A N 1
ATOM 615 C CA . PHE A 1 84 ? -3.607 3.926 2.349 1.00 94.06 84 PHE A CA 1
ATOM 616 C C . PHE A 1 84 ? -2.193 3.971 1.759 1.00 94.06 84 PHE A C 1
ATOM 618 O O . PHE A 1 84 ? -2.022 3.990 0.543 1.00 94.06 84 PHE A O 1
ATOM 625 N N . PHE A 1 85 ? -1.155 4.028 2.598 1.00 90.00 85 PHE A N 1
ATOM 626 C CA . PHE A 1 85 ? 0.219 4.067 2.096 1.00 90.00 85 PHE A CA 1
ATOM 627 C C . PHE A 1 85 ? 0.673 2.719 1.535 1.00 90.00 85 PHE A C 1
ATOM 629 O O . PHE A 1 85 ? 1.421 2.717 0.558 1.00 90.00 85 PHE A O 1
ATOM 636 N N . HIS A 1 86 ? 0.211 1.606 2.109 1.00 92.25 86 HIS A N 1
ATOM 637 C CA . HIS A 1 86 ? 0.483 0.268 1.587 1.00 92.25 86 HIS A CA 1
ATOM 638 C C . HIS A 1 86 ? -0.107 0.112 0.183 1.00 92.25 86 HIS A C 1
ATOM 640 O O . HIS A 1 86 ? 0.631 -0.077 -0.783 1.00 92.25 86 HIS A O 1
ATOM 646 N N . ASN A 1 87 ? -1.413 0.364 0.058 1.00 94.56 87 ASN A N 1
ATOM 647 C CA . ASN A 1 87 ? -2.139 0.325 -1.203 1.00 94.56 87 ASN A CA 1
ATOM 648 C C . ASN A 1 87 ? -1.557 1.307 -2.233 1.00 94.56 87 ASN A C 1
ATOM 650 O O . ASN A 1 87 ? -1.412 0.967 -3.405 1.00 94.56 87 ASN A O 1
ATOM 654 N N . LEU A 1 88 ? -1.148 2.512 -1.820 1.00 93.50 88 LEU A N 1
ATOM 655 C CA . LEU A 1 88 ? -0.474 3.460 -2.711 1.00 93.50 88 LEU A CA 1
ATOM 656 C C . LEU A 1 88 ? 0.833 2.893 -3.286 1.00 93.50 88 LEU A C 1
ATOM 658 O O . LEU A 1 88 ? 1.081 3.042 -4.488 1.00 93.50 88 LEU A O 1
ATOM 662 N N . CYS A 1 89 ? 1.656 2.258 -2.446 1.00 92.06 89 CYS A N 1
ATOM 663 C CA . CYS A 1 89 ? 2.901 1.626 -2.879 1.00 92.06 89 CYS A CA 1
ATOM 664 C C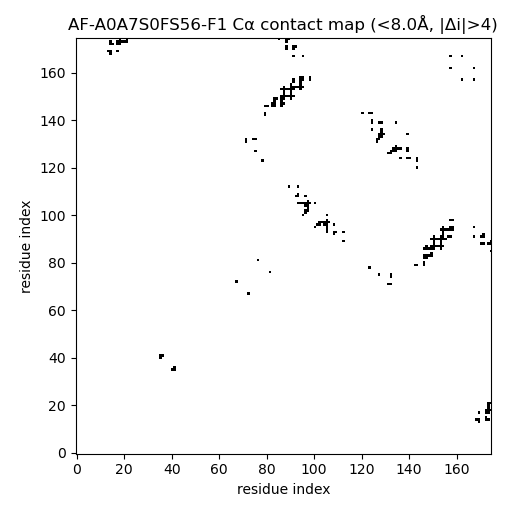 . CYS A 1 89 ? 2.613 0.488 -3.854 1.00 92.06 89 CYS A C 1
ATOM 666 O O . CYS A 1 89 ? 3.178 0.475 -4.947 1.00 92.06 89 CYS A O 1
ATOM 668 N N . ASP A 1 90 ? 1.656 -0.374 -3.533 1.00 94.38 90 ASP A N 1
ATOM 669 C CA . ASP A 1 90 ? 1.150 -1.425 -4.416 1.00 94.38 90 ASP A CA 1
ATOM 670 C C . ASP A 1 90 ? 0.701 -0.892 -5.781 1.00 94.38 90 ASP A C 1
ATOM 672 O O . ASP A 1 90 ? 1.027 -1.441 -6.840 1.00 94.38 90 ASP A O 1
ATOM 676 N N . GLY A 1 91 ? 0.043 0.266 -5.778 1.00 95.25 91 GLY A N 1
ATOM 677 C CA . GLY A 1 91 ? -0.295 1.006 -6.983 1.00 95.25 91 GLY A CA 1
ATOM 678 C C . GLY A 1 91 ? 0.932 1.365 -7.818 1.00 95.25 91 GLY A C 1
ATOM 679 O O . GLY A 1 91 ? 0.911 1.214 -9.043 1.00 95.25 91 GLY A O 1
ATOM 680 N N . PHE A 1 92 ? 2.026 1.800 -7.188 1.00 94.12 92 PHE A N 1
ATOM 681 C CA . PHE A 1 92 ? 3.283 2.064 -7.891 1.00 94.12 92 PHE A CA 1
ATOM 682 C C . PHE A 1 92 ? 3.853 0.800 -8.544 1.00 94.12 92 PHE A C 1
ATOM 684 O O . PHE A 1 92 ? 4.286 0.875 -9.698 1.00 94.12 92 PHE A O 1
ATOM 691 N N . PHE A 1 93 ? 3.797 -0.354 -7.868 1.00 92.94 93 PHE A N 1
ATOM 692 C CA . PHE A 1 93 ? 4.211 -1.646 -8.436 1.00 92.94 93 PHE A CA 1
ATOM 693 C C . PHE A 1 93 ? 3.371 -2.015 -9.661 1.00 92.94 93 PHE A C 1
ATOM 695 O O . PHE A 1 93 ? 3.924 -2.317 -10.723 1.00 92.94 93 PHE A O 1
ATOM 702 N N . VAL A 1 94 ? 2.042 -1.938 -9.550 1.00 96.06 94 VAL A N 1
ATOM 703 C CA . VAL A 1 94 ? 1.123 -2.215 -10.664 1.00 96.06 94 VAL A CA 1
ATOM 704 C C . VAL A 1 94 ? 1.383 -1.261 -11.832 1.00 96.06 94 VAL A C 1
ATOM 706 O O . VAL A 1 94 ? 1.503 -1.694 -12.982 1.00 96.06 94 VAL A O 1
ATOM 709 N N . GLY A 1 95 ? 1.520 0.036 -11.551 1.00 94.62 95 GLY A N 1
ATOM 710 C CA . GLY A 1 95 ? 1.779 1.048 -12.568 1.00 94.62 95 GLY A CA 1
ATOM 711 C C . GLY A 1 95 ? 3.100 0.820 -13.303 1.00 94.62 95 GLY A C 1
ATOM 712 O O . GLY A 1 95 ? 3.133 0.858 -14.535 1.00 94.62 95 GLY A O 1
ATOM 713 N N . ALA A 1 96 ? 4.168 0.516 -12.562 1.00 92.56 96 ALA A N 1
ATOM 714 C CA . ALA A 1 96 ? 5.478 0.200 -13.122 1.00 92.56 96 ALA A CA 1
ATOM 715 C C . ALA A 1 96 ? 5.448 -1.089 -13.954 1.00 92.56 96 ALA A C 1
ATOM 717 O O . ALA A 1 96 ? 6.046 -1.137 -15.027 1.00 92.56 96 ALA A O 1
ATOM 718 N N . ALA A 1 97 ? 4.710 -2.111 -13.514 1.00 94.31 97 ALA A N 1
ATOM 719 C CA . ALA A 1 97 ? 4.573 -3.367 -14.243 1.00 94.31 97 ALA A CA 1
ATOM 720 C C . ALA A 1 97 ? 3.922 -3.163 -15.622 1.00 94.31 97 ALA A C 1
ATOM 722 O O . ALA A 1 97 ? 4.458 -3.631 -16.628 1.00 94.31 97 ALA A O 1
ATOM 723 N N . PHE A 1 98 ? 2.815 -2.415 -15.699 1.00 94.69 98 PHE A N 1
ATOM 724 C CA . PHE A 1 98 ? 2.178 -2.101 -16.985 1.00 94.69 98 PHE A CA 1
ATOM 725 C C . PHE A 1 98 ? 3.054 -1.227 -17.884 1.00 94.69 98 PHE A C 1
ATOM 727 O O . PHE A 1 98 ? 3.122 -1.472 -19.090 1.00 94.69 98 PHE A O 1
ATOM 734 N N . LYS A 1 99 ? 3.729 -0.228 -17.307 1.00 91.81 99 LYS A N 1
ATOM 735 C CA . LYS A 1 99 ? 4.528 0.745 -18.060 1.00 91.81 99 LYS A CA 1
ATOM 736 C C . LYS A 1 99 ? 5.855 0.178 -18.566 1.00 91.81 99 LYS A C 1
ATOM 738 O O . LYS A 1 99 ? 6.224 0.443 -19.707 1.00 91.81 99 LYS A O 1
ATOM 743 N N . SER A 1 100 ? 6.557 -0.596 -17.741 1.00 89.94 100 SER A N 1
ATOM 744 C CA . SER A 1 100 ? 7.946 -1.010 -17.992 1.00 89.94 100 SER A CA 1
ATOM 745 C C . SER A 1 100 ? 8.095 -2.483 -18.377 1.00 89.94 100 SER A C 1
ATOM 747 O O . SER A 1 100 ? 9.085 -2.843 -19.011 1.00 89.94 100 SER A O 1
ATOM 749 N N . CYS A 1 101 ? 7.139 -3.345 -18.017 1.00 90.69 101 CYS A N 1
ATOM 750 C CA . CYS A 1 101 ? 7.244 -4.797 -18.220 1.00 90.69 101 CYS A CA 1
ATOM 751 C C . CYS A 1 101 ? 6.192 -5.366 -19.191 1.00 90.69 101 CYS A C 1
ATOM 753 O O . CYS A 1 101 ? 6.237 -6.553 -19.518 1.00 90.69 101 CYS A O 1
ATOM 755 N N . GLY A 1 102 ? 5.274 -4.528 -19.680 1.00 92.69 102 GLY A N 1
ATOM 756 C CA . GLY A 1 102 ? 4.246 -4.895 -20.651 1.00 92.69 102 GLY A CA 1
ATOM 757 C C . GLY A 1 102 ? 2.947 -5.414 -20.027 1.00 92.69 102 GLY A C 1
ATOM 758 O O . GLY A 1 102 ? 2.890 -5.835 -18.871 1.00 92.69 102 GLY A O 1
ATOM 759 N N . THR A 1 103 ? 1.878 -5.393 -20.826 1.00 95.56 103 THR A N 1
ATOM 760 C CA . THR A 1 103 ? 0.496 -5.641 -20.382 1.00 95.56 103 THR A CA 1
ATOM 761 C C . THR A 1 103 ? 0.294 -7.011 -19.733 1.00 95.56 103 THR A C 1
ATOM 763 O O . THR A 1 103 ? -0.353 -7.096 -18.692 1.00 95.56 103 THR A O 1
ATOM 766 N N . ASP A 1 104 ? 0.877 -8.074 -20.292 1.00 96.94 104 ASP A N 1
ATOM 767 C CA . ASP A 1 104 ? 0.738 -9.433 -19.750 1.00 96.94 104 ASP A CA 1
ATOM 768 C C . ASP A 1 104 ? 1.356 -9.574 -18.355 1.00 96.94 104 ASP A C 1
ATOM 770 O O . ASP A 1 104 ? 0.830 -10.296 -17.507 1.00 96.94 104 ASP A O 1
ATOM 774 N N . PHE A 1 105 ? 2.487 -8.905 -18.106 1.00 96.00 105 PHE A N 1
ATOM 775 C CA . PHE A 1 105 ? 3.111 -8.895 -16.786 1.00 96.00 105 PHE A CA 1
ATOM 776 C C . PHE A 1 105 ? 2.347 -7.985 -15.823 1.00 96.00 105 PHE A C 1
ATOM 778 O O . PHE A 1 105 ? 2.098 -8.391 -14.690 1.00 96.00 105 PHE A O 1
ATOM 785 N N . GLY A 1 106 ? 1.891 -6.819 -16.294 1.00 96.62 106 GLY A N 1
ATOM 786 C CA . GLY A 1 106 ? 1.018 -5.918 -15.538 1.00 96.62 106 GLY A CA 1
ATOM 787 C C . GLY A 1 106 ? -0.200 -6.634 -14.953 1.00 96.62 106 GLY A C 1
ATOM 788 O O . GLY A 1 106 ? -0.421 -6.571 -13.748 1.00 96.62 106 GLY A O 1
ATOM 789 N N . TRP A 1 107 ? -0.920 -7.423 -15.759 1.00 97.88 107 TRP A N 1
ATOM 790 C CA . TRP A 1 107 ? -2.070 -8.197 -15.273 1.00 97.88 107 TRP A CA 1
ATOM 791 C C . TRP A 1 107 ? -1.714 -9.254 -14.225 1.00 97.88 107 TRP A C 1
ATOM 793 O O . TRP A 1 107 ? -2.498 -9.483 -13.305 1.00 97.88 107 TRP A O 1
ATOM 803 N N . LYS A 1 108 ? -0.543 -9.893 -14.333 1.00 97.75 108 LYS A N 1
ATOM 804 C CA . LYS A 1 108 ? -0.075 -10.853 -13.320 1.00 97.75 108 LYS A CA 1
ATOM 805 C C . LYS A 1 108 ? 0.204 -10.157 -11.992 1.00 97.75 108 LYS A C 1
ATOM 807 O O . LYS A 1 108 ? -0.192 -10.683 -10.958 1.00 97.75 108 LYS A O 1
ATOM 812 N N . VAL A 1 109 ? 0.845 -8.988 -12.030 1.00 96.56 109 VAL A N 1
ATOM 813 C CA . VAL A 1 109 ? 1.112 -8.180 -10.832 1.00 96.56 109 VAL A CA 1
ATOM 814 C C . VAL A 1 109 ? -0.195 -7.678 -10.226 1.00 96.56 109 VAL A C 1
ATOM 816 O O . VAL A 1 109 ? -0.401 -7.868 -9.039 1.00 96.56 109 VAL A O 1
ATOM 819 N N . SER A 1 110 ? -1.132 -7.158 -11.026 1.00 97.06 110 SER A N 1
ATOM 820 C CA . SER A 1 110 ? -2.451 -6.753 -10.517 1.00 97.06 110 SER A CA 1
ATOM 821 C C . SER A 1 110 ? -3.213 -7.898 -9.863 1.00 97.06 110 SER A C 1
ATOM 823 O O . SER A 1 110 ? -3.830 -7.699 -8.822 1.00 97.06 110 SER A O 1
ATOM 825 N N . LEU A 1 111 ? -3.180 -9.096 -10.453 1.00 97.62 111 LEU A N 1
ATOM 826 C CA . LEU A 1 111 ? -3.810 -10.263 -9.843 1.00 97.62 111 LEU A CA 1
ATOM 827 C C . LEU A 1 111 ? -3.126 -10.636 -8.523 1.00 97.62 111 LEU A C 1
ATOM 829 O O . LEU A 1 111 ? -3.820 -10.942 -7.561 1.00 97.62 111 LEU A O 1
ATOM 833 N N . ALA A 1 112 ? -1.792 -10.605 -8.472 1.00 96.62 112 ALA A N 1
ATOM 834 C CA . ALA A 1 112 ? -1.047 -10.855 -7.242 1.00 96.62 112 ALA A CA 1
ATOM 835 C C . ALA A 1 112 ? -1.417 -9.842 -6.145 1.00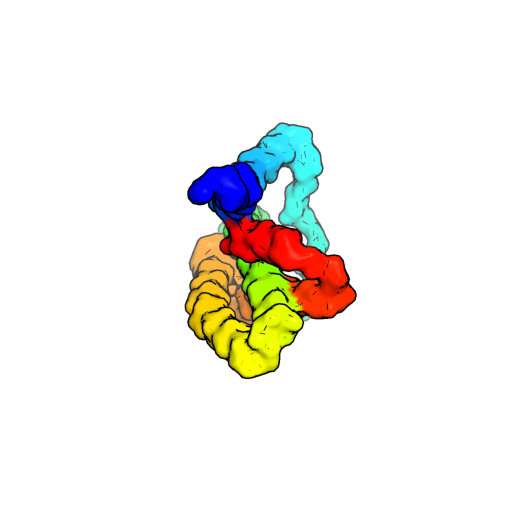 96.62 112 ALA A C 1
ATOM 837 O O . ALA A 1 112 ? -1.785 -10.274 -5.057 1.00 96.62 112 ALA A O 1
ATOM 838 N N . THR A 1 113 ? -1.446 -8.546 -6.478 1.00 96.44 113 THR A N 1
ATOM 839 C CA . THR A 1 113 ? -1.905 -7.467 -5.591 1.00 96.44 113 THR A CA 1
ATOM 840 C C . THR A 1 113 ? -3.300 -7.742 -5.047 1.00 96.44 113 THR A C 1
ATOM 842 O O . THR A 1 113 ? -3.482 -7.844 -3.842 1.00 96.44 113 THR A O 1
ATOM 845 N N . VAL A 1 114 ? -4.287 -8.004 -5.910 1.00 95.75 114 VAL A N 1
ATOM 846 C CA . VAL A 1 114 ? -5.656 -8.317 -5.454 1.00 95.75 114 VAL A CA 1
ATOM 847 C C . VAL A 1 114 ? -5.687 -9.508 -4.487 1.00 95.75 114 VAL A C 1
ATOM 849 O O . VAL A 1 114 ? -6.471 -9.519 -3.537 1.00 95.75 114 VAL A O 1
ATOM 852 N N . LEU A 1 115 ? -4.856 -10.527 -4.722 1.00 96.56 115 LEU A N 1
ATOM 853 C CA . LEU A 1 115 ? -4.824 -11.724 -3.886 1.00 96.56 115 LEU A CA 1
ATOM 854 C C . LEU A 1 115 ? -4.220 -11.479 -2.500 1.00 96.56 115 LEU A C 1
ATOM 856 O O . LEU A 1 115 ? -4.642 -12.159 -1.563 1.00 96.56 115 LEU A O 1
ATOM 860 N N . HIS A 1 116 ? -3.264 -10.558 -2.351 1.00 95.25 116 HIS A N 1
ATOM 861 C CA . HIS A 1 116 ? -2.679 -10.242 -1.042 1.00 95.25 116 HIS A CA 1
ATOM 862 C C . HIS A 1 116 ? -3.372 -9.082 -0.322 1.00 95.25 116 HIS A C 1
ATOM 864 O O . HIS A 1 116 ? -3.340 -9.055 0.906 1.00 95.25 116 HIS A O 1
ATOM 870 N N . GLU A 1 117 ? -4.089 -8.221 -1.044 1.00 94.25 117 GLU A N 1
ATOM 871 C CA . GLU A 1 117 ? -4.932 -7.179 -0.444 1.00 94.25 117 GLU A CA 1
ATOM 872 C C . GLU A 1 117 ? -6.213 -7.758 0.163 1.00 94.25 117 GLU A C 1
ATOM 874 O O . GLU A 1 117 ? -6.685 -7.302 1.199 1.00 94.25 117 GLU A O 1
ATOM 879 N N . LEU A 1 118 ? -6.779 -8.825 -0.417 1.00 92.44 118 LEU A N 1
ATOM 880 C CA . LEU A 1 118 ? -8.010 -9.424 0.112 1.00 92.44 118 LEU A CA 1
ATOM 881 C C . LEU A 1 118 ? -7.884 -9.883 1.588 1.00 92.44 118 LEU A C 1
ATOM 883 O O . LEU A 1 118 ? -8.796 -9.605 2.373 1.00 92.44 118 LEU A O 1
ATOM 887 N N . PRO A 1 119 ? -6.792 -10.548 2.013 1.00 95.00 119 PRO A N 1
ATOM 888 C CA . PRO A 1 119 ? -6.508 -10.789 3.426 1.00 95.00 119 PRO A CA 1
ATOM 889 C C . PRO A 1 119 ? -6.333 -9.518 4.269 1.00 95.00 119 PRO A C 1
ATOM 891 O O . PRO A 1 119 ? -6.810 -9.498 5.405 1.00 95.00 119 PRO A O 1
ATOM 894 N N . GLN A 1 120 ? -5.655 -8.494 3.742 1.00 95.19 120 GLN A N 1
ATOM 895 C CA . GLN A 1 120 ? -5.363 -7.248 4.458 1.00 95.19 120 GLN A CA 1
ATOM 896 C C . GLN A 1 120 ? -6.642 -6.460 4.740 1.00 95.19 120 GLN A C 1
ATOM 898 O O . GLN A 1 120 ? -6.982 -6.212 5.896 1.00 95.19 120 GLN A O 1
ATOM 903 N N . GLU A 1 121 ? -7.438 -6.223 3.704 1.00 95.50 121 GLU A N 1
ATOM 904 C CA . GLU A 1 121 ? -8.734 -5.557 3.784 1.00 95.50 121 GLU A CA 1
ATOM 905 C C . GLU A 1 121 ? -9.685 -6.301 4.745 1.00 95.50 121 GLU A C 1
ATOM 907 O O . GLU A 1 121 ? -10.381 -5.694 5.563 1.00 95.50 121 GLU A O 1
ATOM 912 N N . LEU A 1 122 ? -9.684 -7.640 4.728 1.00 96.38 122 LEU A N 1
ATOM 913 C CA . LEU A 1 122 ? -10.468 -8.431 5.681 1.00 96.38 122 LEU A CA 1
ATOM 914 C C . LEU A 1 122 ? -9.995 -8.236 7.133 1.00 96.38 122 LEU A C 1
ATOM 916 O O . LEU A 1 122 ? -10.829 -8.182 8.045 1.00 96.38 122 LEU A O 1
ATOM 920 N N . ALA A 1 123 ? -8.682 -8.142 7.361 1.00 96.44 123 ALA A N 1
ATOM 921 C CA . ALA A 1 123 ? -8.113 -7.898 8.682 1.00 96.44 123 ALA A CA 1
ATOM 922 C C . ALA A 1 123 ? -8.472 -6.496 9.195 1.00 96.44 123 ALA A C 1
ATOM 924 O O . ALA A 1 123 ? -8.940 -6.364 10.330 1.00 96.44 123 ALA A O 1
ATOM 925 N N . ASP A 1 124 ? -8.357 -5.475 8.350 1.00 96.00 124 ASP A N 1
ATOM 926 C CA . ASP A 1 124 ? -8.696 -4.094 8.692 1.00 96.00 124 ASP A CA 1
ATOM 927 C C . ASP A 1 124 ? -10.181 -3.944 9.009 1.00 96.00 124 ASP A C 1
ATOM 929 O O . ASP A 1 124 ? -10.557 -3.397 10.052 1.00 96.00 124 ASP A O 1
ATOM 933 N N . TYR A 1 125 ? -11.044 -4.555 8.195 1.00 97.00 125 TYR A N 1
ATOM 934 C CA . TYR A 1 125 ? -12.473 -4.630 8.471 1.00 97.00 125 TYR A CA 1
ATOM 935 C C . TYR A 1 125 ? -12.764 -5.288 9.833 1.00 97.00 125 TYR A C 1
ATOM 937 O O . TYR A 1 125 ? -13.597 -4.791 10.604 1.00 97.00 125 TYR A O 1
ATOM 945 N N . ALA A 1 126 ? -12.068 -6.380 10.170 1.00 97.00 126 ALA A N 1
ATOM 946 C CA . ALA A 1 126 ? -12.223 -7.060 11.455 1.00 97.00 126 A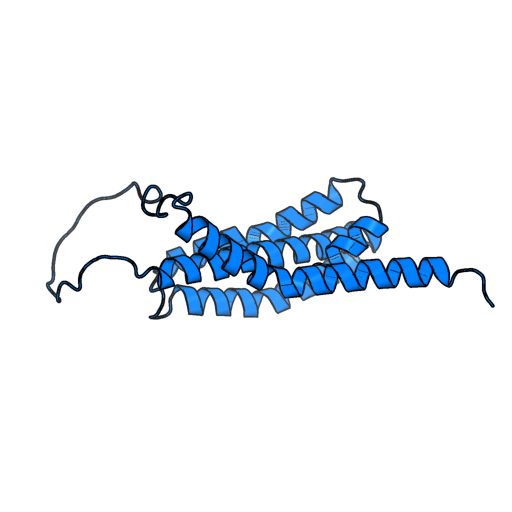LA A CA 1
ATOM 947 C C . ALA A 1 126 ? -11.755 -6.192 12.639 1.00 97.00 126 ALA A C 1
ATOM 949 O O . ALA A 1 126 ? -12.414 -6.170 13.683 1.00 97.00 126 ALA A O 1
ATOM 950 N N . VAL A 1 127 ? -10.666 -5.432 12.485 1.00 96.00 127 VAL A N 1
ATOM 951 C CA . VAL A 1 127 ? -10.181 -4.491 13.511 1.00 96.00 127 VAL A CA 1
ATOM 952 C C . VAL A 1 127 ? -11.165 -3.333 13.705 1.00 96.00 127 VAL A C 1
ATOM 954 O O . VAL A 1 127 ? -11.503 -2.994 14.844 1.00 96.00 127 VAL A O 1
ATOM 957 N N . LEU A 1 128 ? -11.665 -2.749 12.613 1.00 95.19 128 LEU A N 1
ATOM 958 C CA . LEU A 1 128 ? -12.573 -1.598 12.632 1.00 95.19 128 LEU A CA 1
ATOM 959 C C . LEU A 1 128 ? -13.962 -1.937 13.198 1.00 95.19 128 LEU A C 1
ATOM 961 O O . LEU A 1 128 ? -14.555 -1.123 13.913 1.00 95.19 128 LEU A O 1
ATOM 965 N N . THR A 1 129 ? -14.484 -3.131 12.911 1.00 96.81 129 THR A N 1
ATOM 966 C CA . THR A 1 129 ? -15.772 -3.607 13.456 1.00 96.81 129 THR A CA 1
ATOM 967 C C . THR A 1 129 ? -15.642 -4.271 14.827 1.00 96.81 129 THR A C 1
ATOM 969 O O . THR A 1 129 ? -16.630 -4.390 15.554 1.00 96.81 129 THR A O 1
ATOM 972 N N . GLY A 1 130 ? -14.427 -4.668 15.211 1.00 94.06 130 GLY A N 1
ATOM 973 C CA . GLY A 1 130 ? -14.145 -5.337 16.473 1.00 94.06 130 GLY A CA 1
ATOM 974 C C . GLY A 1 130 ? -14.465 -4.486 17.712 1.00 94.06 130 GLY A C 1
ATOM 975 O O . GLY A 1 130 ? -14.524 -3.255 17.643 1.00 94.06 130 GLY A O 1
ATOM 976 N N . PRO A 1 131 ? -14.614 -5.118 18.892 1.00 87.75 131 PRO A N 1
ATOM 977 C CA . PRO A 1 131 ? -15.070 -4.465 20.127 1.00 87.75 131 PRO A CA 1
ATOM 978 C C . PRO A 1 131 ? -14.162 -3.321 20.612 1.00 87.75 131 PRO A C 1
ATOM 980 O O . PRO A 1 131 ? -14.608 -2.457 21.367 1.00 87.75 131 PRO A O 1
ATOM 983 N N . GLY A 1 132 ? -12.899 -3.288 20.171 1.00 87.19 132 GLY A N 1
ATOM 984 C CA . GLY A 1 132 ? -11.969 -2.198 20.466 1.00 87.19 132 GLY A CA 1
ATOM 985 C C . GLY A 1 132 ? -12.349 -0.878 19.790 1.00 87.19 132 GLY A C 1
ATOM 986 O O . GLY A 1 132 ? -12.243 0.178 20.415 1.00 87.19 132 GLY A O 1
ATOM 987 N N . VAL A 1 133 ? -12.839 -0.928 18.549 1.00 92.88 133 VAL A N 1
ATOM 988 C CA . VAL A 1 133 ? -13.234 0.253 17.770 1.00 92.88 133 VAL A CA 1
ATOM 989 C C . VAL A 1 133 ? -14.760 0.382 17.765 1.00 92.88 133 VAL A C 1
ATOM 991 O O . VAL A 1 133 ? -15.294 1.334 18.351 1.00 92.88 133 VAL A O 1
ATOM 994 N N . GLY A 1 134 ? -15.451 -0.613 17.202 1.00 93.38 134 GLY A N 1
ATOM 995 C CA . GLY A 1 134 ? -16.909 -0.721 17.169 1.00 93.38 134 GLY A CA 1
ATOM 996 C C . GLY A 1 134 ? -17.578 0.105 16.069 1.00 93.38 134 GLY A C 1
ATOM 9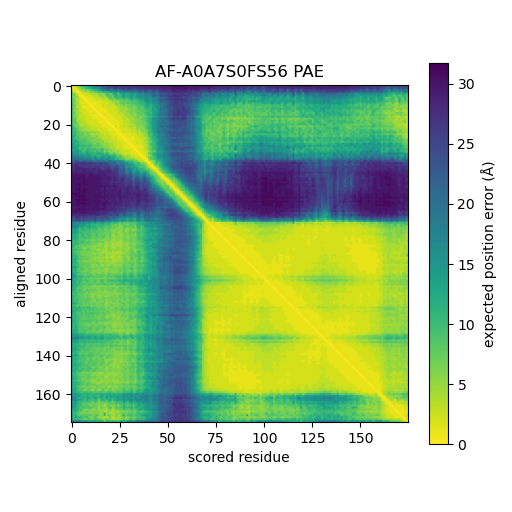97 O O . GLY A 1 134 ? -18.649 0.667 16.305 1.00 93.38 134 GLY A O 1
ATOM 998 N N . LEU A 1 135 ? -16.958 0.234 14.888 1.00 95.00 135 LEU A N 1
ATOM 999 C CA . LEU A 1 135 ? -17.642 0.811 13.727 1.00 95.00 135 LEU A CA 1
ATOM 1000 C C . LEU A 1 135 ? -18.742 -0.125 13.223 1.00 95.00 135 LEU A C 1
ATOM 1002 O O . LEU A 1 135 ? -18.645 -1.347 13.319 1.00 95.00 135 LEU A O 1
ATOM 1006 N N . THR A 1 136 ? -19.790 0.455 12.636 1.00 97.50 136 THR A N 1
ATOM 1007 C CA . THR A 1 136 ? -20.791 -0.344 11.925 1.00 97.50 136 THR A CA 1
ATOM 1008 C C . THR A 1 136 ? -20.151 -0.998 10.693 1.00 97.50 136 THR A C 1
ATOM 1010 O O . THR A 1 136 ? -19.279 -0.376 10.077 1.00 97.50 136 THR A O 1
ATOM 1013 N N . PRO A 1 137 ? -20.611 -2.194 10.273 1.00 96.94 137 PRO A N 1
ATOM 1014 C CA . PRO A 1 137 ? -20.123 -2.876 9.071 1.00 96.94 137 PRO A CA 1
ATOM 1015 C C . PRO A 1 137 ? -20.004 -1.962 7.848 1.00 96.94 137 PRO A C 1
ATOM 1017 O O . PRO A 1 137 ? -18.971 -1.909 7.192 1.00 96.94 137 PRO A O 1
ATOM 1020 N N . PHE A 1 138 ? -21.040 -1.162 7.590 1.00 96.94 138 PHE A N 1
ATOM 1021 C CA . PHE A 1 138 ? -21.052 -0.243 6.457 1.00 96.94 138 PHE A CA 1
ATOM 1022 C C . PHE A 1 138 ? -19.965 0.839 6.553 1.00 96.94 138 PHE A C 1
ATOM 1024 O O . PHE A 1 138 ? -19.297 1.121 5.565 1.00 96.94 138 PHE A O 1
ATOM 1031 N N . LYS A 1 139 ? -19.748 1.427 7.738 1.00 95.94 139 LYS A N 1
ATOM 1032 C CA . LYS A 1 139 ? -18.701 2.444 7.927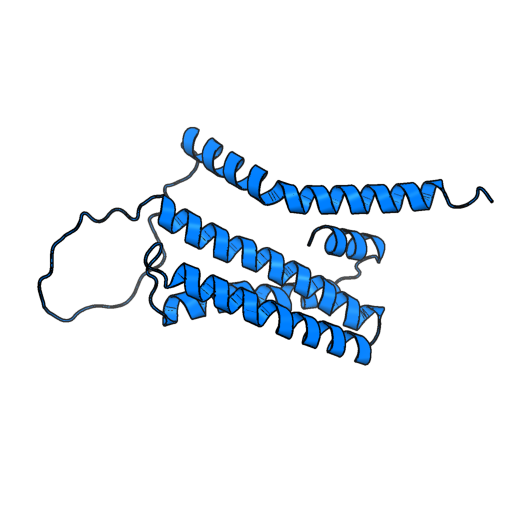 1.00 95.94 139 LYS A CA 1
ATOM 1033 C C . LYS A 1 139 ? -17.304 1.854 7.759 1.00 95.94 139 LYS A C 1
ATOM 1035 O O . LYS A 1 139 ? -16.476 2.485 7.116 1.00 95.94 139 LYS A O 1
ATOM 1040 N N . ALA A 1 140 ? -17.060 0.667 8.316 1.00 96.81 140 ALA A N 1
ATOM 1041 C CA . ALA A 1 140 ? -15.781 -0.019 8.166 1.00 96.81 140 ALA A CA 1
ATOM 1042 C C . ALA A 1 140 ? -15.485 -0.327 6.689 1.00 96.81 140 ALA A C 1
ATOM 1044 O O . ALA A 1 140 ? -14.407 0.011 6.219 1.00 96.81 140 ALA A O 1
ATOM 1045 N N . LEU A 1 141 ? -16.468 -0.851 5.943 1.00 96.81 141 LEU A N 1
ATOM 1046 C CA . LEU A 1 141 ? -16.334 -1.102 4.501 1.00 96.81 141 LEU A CA 1
ATOM 1047 C C . LEU A 1 141 ? -16.023 0.166 3.704 1.00 96.81 141 LEU A C 1
ATOM 1049 O O . LEU A 1 141 ? -15.165 0.136 2.833 1.00 96.81 141 LEU A O 1
ATOM 1053 N N . VAL A 1 142 ? -16.712 1.277 3.987 1.00 97.44 142 VAL A N 1
ATOM 1054 C CA . VAL A 1 142 ? -16.469 2.542 3.278 1.00 97.44 142 VAL A CA 1
ATOM 1055 C C . VAL A 1 142 ? -15.067 3.075 3.566 1.00 97.44 142 VAL A C 1
ATOM 1057 O O . VAL A 1 142 ? -14.403 3.529 2.642 1.00 97.44 142 VAL A O 1
ATOM 1060 N N . ILE A 1 143 ? -14.607 3.023 4.819 1.00 95.19 143 ILE A N 1
ATOM 1061 C CA . ILE A 1 143 ? -13.269 3.503 5.190 1.00 95.19 143 ILE A CA 1
ATOM 1062 C C . ILE A 1 143 ? -12.179 2.658 4.522 1.00 95.19 143 ILE A C 1
ATOM 1064 O O . ILE A 1 143 ? -11.296 3.243 3.900 1.00 95.19 143 ILE A O 1
ATOM 1068 N N . ASN A 1 144 ? -12.290 1.326 4.578 1.00 95.00 144 ASN A N 1
ATOM 1069 C CA . ASN A 1 144 ? -11.398 0.411 3.857 1.00 95.00 144 ASN A CA 1
ATOM 1070 C C . ASN A 1 144 ? -11.378 0.718 2.367 1.00 95.00 144 ASN A C 1
ATOM 1072 O O . ASN A 1 144 ? -10.341 1.021 1.801 1.00 95.00 144 ASN A O 1
ATOM 1076 N N . PHE A 1 145 ? -12.555 0.755 1.740 1.00 95.19 145 PHE A N 1
ATOM 1077 C CA . PHE A 1 145 ? -12.657 0.992 0.308 1.00 95.19 145 PHE A CA 1
ATOM 1078 C C . PHE A 1 145 ? -12.014 2.321 -0.107 1.00 95.19 145 PHE A C 1
ATOM 1080 O O . PHE A 1 145 ? -11.293 2.372 -1.098 1.00 95.19 145 PHE A O 1
ATOM 1087 N N . LEU A 1 146 ? -12.252 3.400 0.647 1.00 96.06 146 LEU A N 1
ATOM 1088 C CA . LEU A 1 146 ? -11.644 4.703 0.369 1.00 96.06 146 LEU A CA 1
ATOM 1089 C C . LEU A 1 146 ? -10.121 4.691 0.543 1.00 96.06 146 LEU A C 1
ATOM 1091 O O . LEU A 1 146 ? -9.434 5.369 -0.219 1.00 96.06 146 LEU A O 1
ATOM 1095 N N . SER A 1 147 ? -9.612 3.939 1.519 1.00 95.19 147 SER A N 1
ATOM 1096 C CA . SER A 1 147 ? -8.180 3.708 1.706 1.00 95.19 147 SER A CA 1
ATOM 1097 C C . SER A 1 147 ? -7.588 2.923 0.528 1.00 95.19 147 SER A C 1
ATOM 1099 O O . SER A 1 147 ? -6.662 3.410 -0.127 1.00 95.19 147 SER A O 1
ATOM 1101 N N . GLY A 1 148 ? -8.211 1.803 0.155 1.00 95.19 148 GLY A N 1
ATOM 1102 C CA . GLY A 1 148 ? -7.804 0.937 -0.951 1.00 95.19 148 GLY A CA 1
ATOM 1103 C C . GLY A 1 148 ? -7.828 1.596 -2.332 1.00 95.19 148 GLY A C 1
ATOM 1104 O O . GLY A 1 148 ? -7.041 1.235 -3.204 1.00 95.19 148 GLY A O 1
ATOM 1105 N N . LEU A 1 149 ? -8.632 2.647 -2.555 1.00 96.31 149 LEU A N 1
ATOM 1106 C CA . LEU A 1 149 ? -8.582 3.436 -3.804 1.00 96.31 149 LEU A CA 1
ATOM 1107 C C . LEU A 1 149 ? -7.200 4.054 -4.086 1.00 96.31 149 LEU A C 1
ATOM 1109 O O . LEU A 1 149 ? -6.906 4.418 -5.231 1.00 96.31 149 LEU A O 1
ATOM 1113 N N . SER A 1 150 ? -6.342 4.163 -3.073 1.00 96.12 150 SER A N 1
ATOM 1114 C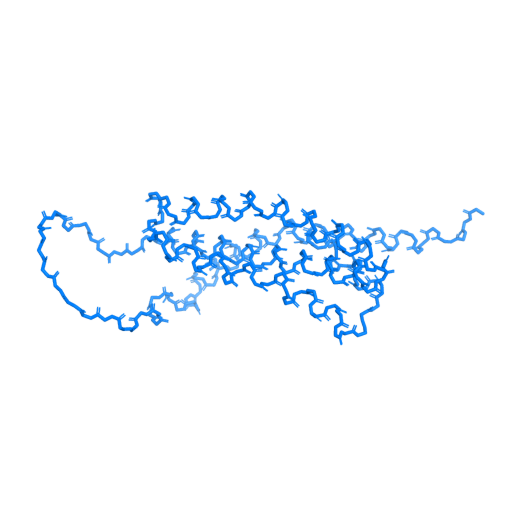 CA . SER A 1 150 ? -4.962 4.615 -3.233 1.00 96.12 150 SER A CA 1
ATOM 1115 C C . SER A 1 150 ? -4.121 3.711 -4.148 1.00 96.12 150 SER A C 1
ATOM 1117 O O . SER A 1 150 ? -3.223 4.227 -4.815 1.00 96.12 150 SER A O 1
ATOM 1119 N N . VAL A 1 151 ? -4.474 2.429 -4.323 1.00 97.00 151 VAL A N 1
ATOM 1120 C CA . VAL A 1 151 ? -3.824 1.542 -5.309 1.00 97.00 151 VAL A CA 1
ATOM 1121 C C . VAL A 1 151 ? -4.005 2.044 -6.739 1.00 97.00 151 VAL A C 1
ATOM 1123 O O . VAL A 1 151 ? -3.061 2.113 -7.529 1.00 97.00 151 VAL A O 1
ATOM 1126 N N . ALA A 1 152 ? -5.212 2.504 -7.074 1.00 96.19 152 ALA A N 1
ATOM 1127 C CA . ALA A 1 152 ? -5.484 3.091 -8.378 1.00 96.19 152 ALA A CA 1
ATOM 1128 C C . ALA A 1 152 ? -4.755 4.433 -8.530 1.00 96.19 152 ALA A C 1
ATOM 1130 O O . ALA A 1 152 ? -4.203 4.718 -9.595 1.00 96.19 152 ALA A O 1
ATOM 1131 N N . LEU A 1 153 ? -4.705 5.235 -7.461 1.00 95.94 153 LEU A N 1
ATOM 1132 C CA . LEU A 1 153 ? -3.966 6.497 -7.442 1.00 95.94 153 LEU A CA 1
ATOM 1133 C C . LEU A 1 153 ? 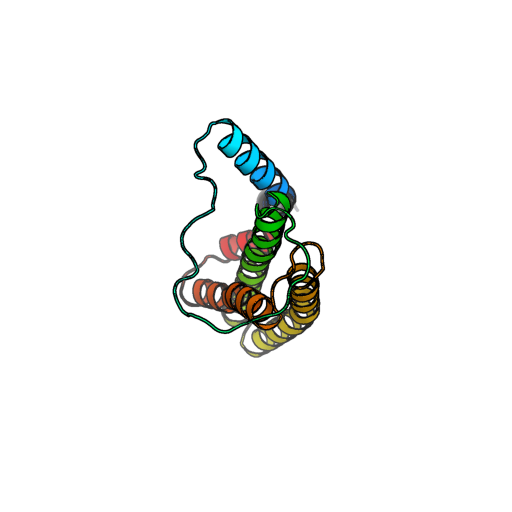-2.472 6.277 -7.725 1.00 95.94 153 LEU A C 1
ATOM 1135 O O . LEU A 1 153 ? -1.919 6.957 -8.589 1.00 95.94 153 LEU A O 1
ATOM 1139 N N . GLY A 1 154 ? -1.832 5.311 -7.061 1.00 94.44 154 GLY A N 1
ATOM 1140 C CA . GLY A 1 154 ? -0.419 4.990 -7.271 1.00 94.44 154 GLY A CA 1
ATOM 1141 C C . GLY A 1 154 ? -0.135 4.547 -8.706 1.00 94.44 154 GLY A C 1
ATOM 1142 O O . GLY A 1 154 ? 0.775 5.069 -9.360 1.00 94.44 154 GLY A O 1
ATOM 1143 N N . ALA A 1 155 ? -0.983 3.669 -9.247 1.00 95.50 155 ALA A N 1
ATOM 1144 C CA . ALA A 1 155 ? -0.856 3.208 -10.626 1.00 95.50 155 ALA A CA 1
ATOM 1145 C C . ALA A 1 155 ? -0.988 4.360 -11.632 1.00 95.50 155 ALA A C 1
ATOM 1147 O O . ALA A 1 155 ? -0.204 4.444 -12.584 1.00 95.50 155 ALA A O 1
ATOM 1148 N N . VAL A 1 156 ? -1.938 5.276 -11.410 1.00 95.12 156 VAL A N 1
ATOM 1149 C CA . VAL A 1 156 ? -2.121 6.475 -12.241 1.00 95.12 156 VAL A CA 1
ATOM 1150 C C . VAL A 1 156 ? -0.912 7.401 -12.148 1.00 95.12 156 VAL A C 1
ATOM 1152 O O . VAL A 1 156 ? -0.443 7.851 -13.191 1.00 95.12 156 VAL A O 1
ATOM 1155 N N . ILE A 1 157 ? -0.367 7.651 -10.952 1.00 93.06 157 ILE A N 1
ATOM 1156 C CA . ILE A 1 157 ? 0.813 8.511 -10.765 1.00 93.06 157 ILE A CA 1
ATOM 1157 C C . ILE A 1 157 ? 1.991 8.007 -11.605 1.00 93.06 157 ILE A C 1
ATOM 1159 O O . ILE A 1 157 ? 2.580 8.787 -12.356 1.00 93.06 157 ILE A O 1
ATOM 1163 N N . VAL A 1 158 ? 2.309 6.710 -11.534 1.00 92.50 158 VAL A N 1
ATOM 1164 C CA . VAL A 1 158 ? 3.431 6.130 -12.295 1.00 92.50 158 VAL A CA 1
ATOM 1165 C C . VAL A 1 158 ? 3.169 6.156 -13.800 1.00 92.50 158 VAL A C 1
ATOM 1167 O O . VAL A 1 158 ? 4.065 6.483 -14.585 1.00 92.50 158 VAL A O 1
ATOM 1170 N N . ASN A 1 159 ? 1.943 5.849 -14.229 1.00 90.94 159 ASN A N 1
ATOM 1171 C CA . ASN A 1 159 ? 1.601 5.860 -15.651 1.00 90.94 159 ASN A CA 1
ATOM 1172 C C . ASN A 1 159 ? 1.625 7.276 -16.243 1.00 90.94 159 ASN A C 1
ATOM 1174 O O . ASN A 1 159 ? 2.197 7.462 -17.318 1.00 90.94 159 ASN A O 1
ATOM 1178 N N . ALA A 1 160 ? 1.087 8.264 -15.525 1.00 90.31 160 ALA A N 1
ATOM 1179 C CA . ALA A 1 160 ? 0.963 9.651 -15.974 1.00 90.31 160 ALA A CA 1
ATOM 1180 C C . ALA A 1 160 ? 2.268 10.464 -15.900 1.00 90.31 160 ALA A C 1
ATOM 1182 O O . ALA A 1 160 ? 2.355 11.519 -16.524 1.00 90.31 160 ALA A O 1
ATOM 1183 N N . SER A 1 161 ? 3.273 9.997 -15.158 1.00 86.25 161 SER A N 1
ATOM 1184 C CA . SER A 1 161 ? 4.512 10.747 -14.914 1.00 86.25 161 SER A CA 1
ATOM 1185 C C . SER A 1 161 ? 5.699 10.160 -15.681 1.00 86.25 161 SER A C 1
ATOM 1187 O O . SER A 1 161 ? 5.808 8.945 -15.824 1.00 86.25 161 SER A O 1
ATOM 1189 N N . GLU A 1 162 ? 6.642 10.980 -16.144 1.00 81.06 162 GLU A N 1
ATOM 1190 C CA . GLU A 1 162 ? 7.944 10.498 -16.637 1.00 81.06 162 GLU A CA 1
ATOM 1191 C C . GLU A 1 162 ? 8.862 10.203 -15.448 1.00 81.06 162 GLU A C 1
ATOM 1193 O O . GLU A 1 162 ? 9.715 10.996 -15.061 1.00 81.06 162 GLU A O 1
ATOM 1198 N N . VAL A 1 163 ? 8.602 9.074 -14.795 1.00 75.06 163 VAL A N 1
ATOM 1199 C CA . VAL A 1 163 ? 9.352 8.639 -13.622 1.00 75.06 163 VAL A CA 1
ATOM 1200 C C . VAL A 1 163 ? 10.566 7.838 -14.077 1.00 75.06 163 VAL A C 1
ATOM 1202 O O . VAL A 1 163 ? 10.408 6.831 -14.766 1.00 75.06 163 VAL A O 1
ATOM 1205 N N . ASP A 1 164 ? 11.769 8.271 -13.699 1.00 80.25 164 ASP A N 1
ATOM 1206 C CA . ASP A 1 164 ? 12.985 7.501 -13.969 1.00 80.25 164 ASP A CA 1
ATOM 1207 C C . ASP A 1 164 ? 12.944 6.142 -13.249 1.00 80.25 164 ASP A C 1
ATOM 1209 O O . ASP A 1 164 ? 12.432 6.029 -12.129 1.00 80.25 164 ASP A O 1
ATOM 1213 N N . ASN A 1 165 ? 13.528 5.112 -13.869 1.00 76.75 165 ASN A N 1
ATOM 1214 C CA . ASN A 1 165 ? 13.570 3.754 -13.318 1.00 76.75 165 ASN A CA 1
ATOM 1215 C C . ASN A 1 165 ? 14.224 3.705 -11.928 1.00 76.75 165 ASN A C 1
ATOM 1217 O O . ASN A 1 165 ? 13.829 2.894 -11.090 1.00 76.75 165 ASN A O 1
ATOM 1221 N N . GLY A 1 166 ? 15.193 4.584 -11.656 1.00 75.81 166 GLY A N 1
ATOM 1222 C CA . GLY A 1 166 ? 15.810 4.718 -10.342 1.00 75.81 166 GLY A CA 1
ATOM 1223 C C . GLY A 1 166 ? 14.836 5.237 -9.286 1.00 75.81 166 GLY A C 1
ATOM 1224 O O . GLY A 1 166 ? 14.838 4.733 -8.166 1.00 75.81 166 GLY A O 1
ATOM 1225 N N . PHE A 1 167 ? 13.968 6.192 -9.631 1.00 77.31 167 PHE A N 1
ATOM 1226 C CA . PHE A 1 167 ? 12.947 6.696 -8.709 1.00 77.31 167 PHE A CA 1
ATOM 1227 C C . PHE A 1 167 ? 11.822 5.685 -8.500 1.00 77.31 167 PHE A C 1
ATOM 1229 O O . PHE A 1 167 ? 11.397 5.496 -7.364 1.00 77.31 167 PHE A O 1
ATOM 1236 N N . VAL A 1 168 ? 11.399 4.977 -9.555 1.00 78.50 168 VAL A N 1
ATOM 1237 C CA . VAL A 1 168 ? 10.500 3.824 -9.404 1.00 78.50 168 VAL A CA 1
ATOM 1238 C C . VAL A 1 168 ? 11.121 2.835 -8.419 1.00 78.50 168 VAL A C 1
ATOM 1240 O O . VAL A 1 168 ? 10.487 2.520 -7.423 1.00 78.50 168 VAL A O 1
ATOM 1243 N N . GLY A 1 169 ? 12.390 2.455 -8.596 1.00 78.06 169 GLY A N 1
ATOM 1244 C CA . GLY A 1 169 ? 13.094 1.565 -7.667 1.00 78.06 169 GLY A CA 1
ATOM 1245 C C . GLY A 1 169 ? 13.136 2.061 -6.214 1.00 78.06 169 GLY A C 1
ATOM 1246 O O . GLY A 1 169 ? 13.032 1.252 -5.300 1.00 78.06 169 GLY A O 1
ATOM 1247 N N . LEU A 1 170 ? 13.238 3.374 -5.979 1.00 79.88 170 LEU A N 1
ATOM 1248 C CA . LEU A 1 170 ? 13.155 3.948 -4.627 1.00 79.88 170 LEU A CA 1
ATOM 1249 C C . LEU A 1 170 ? 11.751 3.824 -4.028 1.00 79.88 170 LEU A C 1
ATOM 1251 O O . LEU A 1 170 ? 11.636 3.492 -2.852 1.00 79.88 170 LEU A O 1
ATOM 1255 N N . LEU A 1 171 ? 10.706 4.068 -4.825 1.00 76.81 171 LEU A N 1
ATOM 1256 C CA . LEU A 1 171 ? 9.319 3.874 -4.398 1.00 76.81 171 LEU A CA 1
ATOM 1257 C C . LEU A 1 171 ? 9.046 2.404 -4.066 1.00 76.81 171 LEU A C 1
ATOM 1259 O O . LEU A 1 171 ? 8.426 2.120 -3.047 1.00 76.81 171 LEU A O 1
ATOM 1263 N N . LEU A 1 172 ? 9.562 1.481 -4.885 1.00 75.38 172 LEU A N 1
ATOM 1264 C CA . LEU A 1 172 ? 9.430 0.044 -4.641 1.00 75.38 172 LEU A CA 1
ATOM 1265 C C . LEU A 1 172 ? 10.191 -0.401 -3.386 1.00 75.38 172 LEU A C 1
ATOM 1267 O O . LEU A 1 172 ? 9.752 -1.309 -2.701 1.00 75.38 172 LEU A O 1
ATOM 1271 N N . ALA A 1 173 ? 11.338 0.213 -3.085 1.00 76.00 173 ALA A N 1
ATOM 1272 C CA . ALA A 1 173 ? 12.130 -0.135 -1.906 1.00 76.00 173 ALA A CA 1
ATOM 1273 C C . ALA A 1 173 ? 11.553 0.420 -0.591 1.00 76.00 173 ALA A C 1
ATOM 1275 O O . ALA A 1 173 ? 11.980 -0.013 0.480 1.00 76.00 173 ALA A O 1
ATOM 1276 N N . PHE A 1 174 ? 10.659 1.408 -0.673 1.00 74.12 174 PHE A N 1
ATOM 1277 C CA . PHE A 1 174 ? 9.999 2.026 0.476 1.00 74.12 174 PHE A CA 1
ATOM 1278 C C . PHE A 1 174 ? 8.788 1.223 0.975 1.00 74.12 174 PHE A C 1
ATOM 1280 O O . PHE A 1 174 ? 8.579 1.182 2.187 1.00 74.12 174 PHE A O 1
ATOM 1287 N N . GLY A 1 175 ? 8.013 0.647 0.046 1.00 59.88 175 GLY A N 1
ATOM 1288 C CA . GLY A 1 175 ? 6.800 -0.136 0.314 1.00 59.88 175 GLY A CA 1
ATOM 1289 C C . GLY A 1 175 ? 7.082 -1.521 0.872 1.00 59.88 175 GLY A C 1
ATOM 1290 O O . GLY A 1 175 ? 7.951 -2.214 0.297 1.00 59.88 175 GLY A O 1
#

Foldseek 3Di:
DPPCPVVVVVLVVLLVVLLVCLVCVVVVVVVVVVVCVVVVNDDPPDDDDDDDDDDDDDDDDDDDDDDLPPQQVVLLCCLLVVLLLVLLLLLLVLLCCCVPVHDVRSVVSVVVVVVVVVVSLVVQLCSCCDPSHNDDSVVSNVSSVVSNCSSVVNSCPSNVDPDDPSNSSSSNSND

Secondary structure (DSSP, 8-state):
--SSHHHHHHHHHHHHHHHHHHHHHHHHHHHHHHHHHHTT-S--S-SSS--------------------HHHHHHHHHHHHHHHHHHHHHHHHHHHHHHHS-HHHHHHHHHHHHHHHHHHHHHHHHHHHSTTT---HHHHHHHHHHHHTHHHHHHHHHHHS---HHHHHHHHHH-

Organism: NCBI:txid73915

Radius of gyration: 21.07 Å; Cα contacts (8 Å, |Δi|>4): 134; chains: 1; bounding box: 74×34×51 Å

Sequence (175 aa):
IAEGWQEEAAVNWRWGTMTLAGFLLPAVFDNAITWMSELGCVPSTTGEAAAASKEGEDTEARAVDGKPSRSKGRLIAAVTIGDFFHNLCDGFFVGAAFKSCGTDFGWKVSLATVLHELPQELADYAVLTGPGVGLTPFKALVINFLSGLSVALGAVIVNASEVDNGFVGLLLAFG

pLDDT: mean 79.06, std 20.85, range [25.53, 97.88]